Protein AF-A0A9W6WHJ9-F1 (afdb_monomer_lite)

Secondary structure (DSSP, 8-state):
-HHHHHH-TTTTTTEEE-S-TT-SEEEEEE-HHHHHHTT--SSBSSTT-HHHHHHHHT-GGGG--HHHHHHHHHHHHHHHHHHHTT---EE----GGG-SS-B---EEEE--TT--HHHHHHHHHHHHHHHHHHHTT--HHHHHHHHHHT--

Radius of gyration: 16.37 Å; chains: 1; bounding box: 39×31×46 Å

pLDDT: mean 91.71, std 6.38, range [57.44, 98.25]

Organism: Ambrosiozyma monospora (NCBI:txid43982)

Structure (mmCIF, N/CA/C/O backbone):
data_AF-A0A9W6WHJ9-F1
#
_entry.id   AF-A0A9W6WHJ9-F1
#
loop_
_atom_site.group_PDB
_atom_site.id
_atom_site.type_symbol
_atom_site.label_atom_id
_atom_site.label_alt_id
_atom_site.label_comp_id
_atom_site.label_asym_id
_atom_site.label_entity_id
_atom_site.label_seq_id
_atom_site.pdbx_PDB_ins_code
_atom_site.Cartn_x
_atom_site.Cartn_y
_atom_site.Cartn_z
_atom_site.occupancy
_atom_site.B_iso_or_equiv
_atom_site.auth_seq_id
_atom_site.auth_comp_id
_atom_site.auth_asym_id
_atom_site.auth_atom_id
_atom_site.pdbx_PDB_model_num
ATOM 1 N N . MET A 1 1 ? -13.186 -3.186 10.777 1.00 88.06 1 MET A N 1
ATOM 2 C CA . MET A 1 1 ? -12.048 -2.583 10.047 1.00 88.06 1 MET A CA 1
ATOM 3 C C . MET A 1 1 ? -12.433 -1.987 8.686 1.00 88.06 1 MET A C 1
ATOM 5 O O . MET A 1 1 ? -12.188 -0.806 8.503 1.00 88.06 1 MET A O 1
ATOM 9 N N . HIS A 1 2 ? -13.084 -2.717 7.762 1.00 93.19 2 HIS A N 1
ATOM 10 C CA . HIS A 1 2 ? -13.460 -2.212 6.417 1.00 93.19 2 HIS A CA 1
ATOM 11 C C . HIS A 1 2 ? -14.109 -0.812 6.402 1.00 93.19 2 HIS A C 1
ATOM 13 O O . HIS A 1 2 ? -13.680 0.063 5.652 1.00 93.19 2 HIS A O 1
ATOM 19 N N . LYS A 1 3 ? -15.105 -0.579 7.271 1.00 92.81 3 LYS A N 1
ATOM 20 C CA . LYS A 1 3 ? -15.788 0.722 7.393 1.00 92.81 3 LYS A CA 1
ATOM 21 C C . LYS A 1 3 ? -14.845 1.870 7.778 1.00 92.81 3 LYS A C 1
ATOM 23 O O . LYS A 1 3 ? -15.031 2.966 7.268 1.00 92.81 3 LYS A O 1
ATOM 28 N N . LEU A 1 4 ? -13.843 1.619 8.627 1.00 94.75 4 LEU A N 1
ATOM 29 C CA . LEU A 1 4 ? -12.874 2.638 9.054 1.00 94.75 4 LEU A CA 1
ATOM 30 C C . LEU A 1 4 ? -12.052 3.120 7.851 1.00 94.75 4 LEU A C 1
ATOM 32 O O . LEU A 1 4 ? -12.064 4.303 7.531 1.00 94.75 4 LEU A O 1
ATOM 36 N N . PHE A 1 5 ? -11.468 2.186 7.092 1.00 95.00 5 PHE A N 1
ATOM 37 C CA . PHE A 1 5 ? -10.713 2.514 5.877 1.00 95.00 5 PHE A CA 1
ATOM 38 C C . PHE A 1 5 ? -11.567 3.153 4.781 1.00 95.00 5 PHE A C 1
ATOM 40 O O . PHE A 1 5 ? -11.096 4.042 4.081 1.00 95.00 5 PHE A O 1
ATOM 47 N N . ARG A 1 6 ? -12.821 2.715 4.607 1.00 93.06 6 ARG A N 1
ATOM 48 C CA . ARG A 1 6 ? -13.711 3.276 3.577 1.00 93.06 6 ARG A CA 1
ATOM 49 C C . ARG A 1 6 ? -14.132 4.713 3.887 1.00 93.06 6 ARG A C 1
ATOM 51 O O . ARG A 1 6 ? -14.303 5.497 2.958 1.00 93.06 6 ARG A O 1
ATOM 58 N N . ASN A 1 7 ? -14.320 5.030 5.165 1.00 94.38 7 ASN A N 1
ATOM 59 C CA . ASN A 1 7 ? -14.850 6.318 5.603 1.00 94.38 7 ASN A CA 1
ATOM 60 C C . ASN A 1 7 ? -13.758 7.327 5.973 1.00 94.38 7 ASN A C 1
ATOM 62 O O . ASN A 1 7 ? -14.089 8.478 6.240 1.00 94.38 7 ASN A O 1
ATOM 66 N N . SER A 1 8 ? -12.488 6.916 5.980 1.00 95.62 8 SER A N 1
ATOM 67 C CA . SER A 1 8 ? -11.357 7.803 6.238 1.00 95.62 8 SER A CA 1
ATOM 68 C C . SER A 1 8 ? -11.222 8.875 5.141 1.00 95.62 8 SER A C 1
ATOM 70 O O . SER A 1 8 ? -10.987 8.541 3.972 1.00 95.62 8 SER A O 1
ATOM 72 N N . PRO A 1 9 ? -11.343 10.173 5.483 1.00 94.38 9 PRO A N 1
ATOM 73 C CA . PRO A 1 9 ? -11.167 11.254 4.517 1.00 94.38 9 PRO A CA 1
ATOM 74 C C . PRO A 1 9 ? -9.715 11.412 4.055 1.00 94.38 9 PRO A C 1
ATOM 76 O O . PRO A 1 9 ? -9.486 11.718 2.885 1.00 94.38 9 PRO A O 1
ATOM 79 N N . SER A 1 10 ? -8.747 11.181 4.948 1.00 95.31 10 SER A N 1
ATOM 80 C CA . SER A 1 10 ? -7.308 11.311 4.671 1.00 95.31 10 SER A CA 1
ATOM 81 C C . SER A 1 10 ? -6.832 10.271 3.653 1.00 95.31 10 SER A 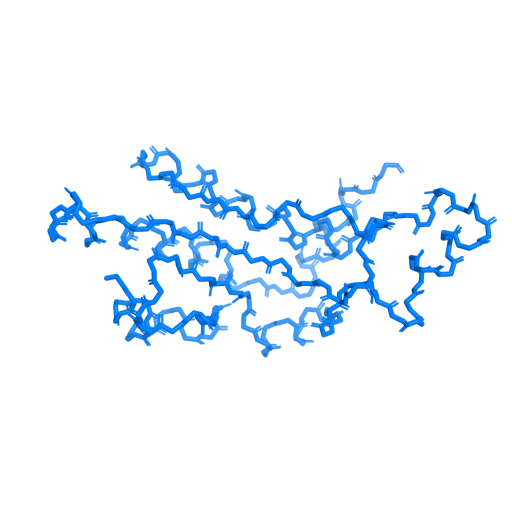C 1
ATOM 83 O O . SER A 1 10 ? -6.006 10.571 2.794 1.00 95.31 10 SER A O 1
ATOM 85 N N . LEU A 1 11 ? -7.414 9.068 3.675 1.00 96.00 11 LEU A N 1
ATOM 86 C CA . LEU A 1 11 ? -7.033 7.974 2.781 1.00 96.00 11 LEU A CA 1
ATOM 87 C C . LEU A 1 11 ? -7.702 8.023 1.403 1.00 96.00 11 LEU A C 1
ATOM 89 O O . LEU A 1 11 ? -7.210 7.380 0.472 1.00 96.00 11 LEU A O 1
ATOM 93 N N . LYS A 1 12 ? -8.792 8.788 1.239 1.00 93.12 12 LYS A N 1
ATOM 94 C CA . LYS A 1 12 ? -9.663 8.778 0.045 1.00 93.12 12 LYS A CA 1
ATOM 95 C C . LYS A 1 12 ? -8.903 8.921 -1.280 1.00 93.12 12 LYS A C 1
ATOM 97 O O . LYS A 1 12 ? -9.206 8.213 -2.243 1.00 93.12 12 LYS A O 1
ATOM 102 N N . ASN A 1 13 ? -7.916 9.815 -1.322 1.00 94.69 13 ASN A N 1
ATOM 103 C CA . ASN A 1 13 ? -7.137 10.115 -2.529 1.00 94.69 13 ASN A CA 1
ATOM 104 C C . ASN A 1 13 ? -5.789 9.377 -2.578 1.00 94.69 13 ASN A C 1
ATOM 106 O O . ASN A 1 13 ? -5.105 9.426 -3.595 1.00 94.69 13 ASN A O 1
ATOM 110 N N . LEU A 1 14 ? -5.414 8.683 -1.502 1.00 96.88 14 LEU A N 1
ATOM 111 C CA . LEU A 1 14 ? -4.129 7.996 -1.382 1.00 96.88 14 LEU A CA 1
ATOM 112 C C . LEU A 1 14 ? -4.256 6.514 -1.730 1.00 96.88 14 LEU A C 1
ATOM 114 O O . LEU A 1 14 ? -3.450 5.981 -2.492 1.00 96.88 14 LEU A O 1
ATOM 118 N N . VAL A 1 15 ? -5.300 5.853 -1.224 1.00 97.00 15 VAL A N 1
ATOM 119 C CA . VAL A 1 15 ? -5.518 4.414 -1.404 1.00 97.00 15 VAL A CA 1
ATOM 120 C C . VAL A 1 15 ? -6.968 4.076 -1.744 1.00 97.00 15 VAL A C 1
ATOM 122 O O . VAL A 1 15 ? -7.902 4.834 -1.495 1.00 97.00 15 VAL A O 1
ATOM 125 N N . LYS A 1 16 ? -7.172 2.892 -2.322 1.00 96.38 16 LYS A N 1
ATOM 126 C CA . LYS A 1 16 ? -8.477 2.311 -2.625 1.00 96.38 16 LYS A CA 1
ATOM 127 C C . LYS A 1 16 ? -8.585 0.917 -2.017 1.00 96.38 16 LYS A C 1
ATOM 129 O O . LYS A 1 16 ? -7.807 0.024 -2.348 1.00 96.38 16 LYS A O 1
ATOM 134 N N . LEU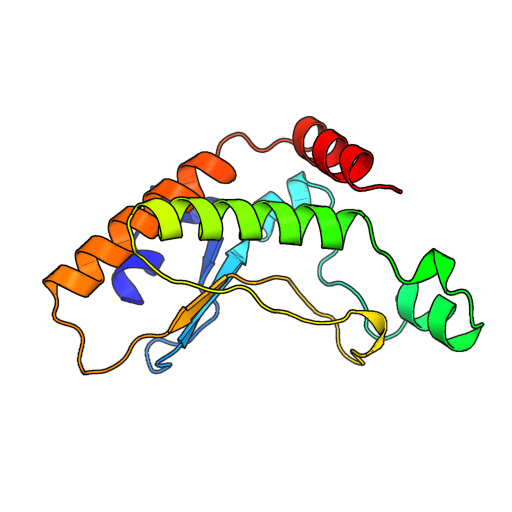 A 1 17 ? -9.612 0.721 -1.194 1.00 96.12 17 LEU A N 1
ATOM 135 C CA . LEU A 1 17 ? -10.017 -0.593 -0.696 1.00 96.12 17 LEU A CA 1
ATOM 136 C C . LEU A 1 17 ? -10.691 -1.400 -1.816 1.00 96.12 17 LEU A C 1
ATOM 138 O O . LEU A 1 17 ? -11.632 -0.918 -2.453 1.00 96.12 17 LEU A O 1
ATOM 142 N N . ARG A 1 18 ? -10.185 -2.609 -2.074 1.00 95.00 18 ARG A N 1
ATOM 143 C CA . ARG A 1 18 ? -10.652 -3.522 -3.134 1.00 95.00 18 ARG A CA 1
ATOM 144 C C . ARG A 1 18 ? -11.444 -4.716 -2.612 1.00 95.00 18 ARG A C 1
ATOM 146 O O . ARG A 1 18 ? -12.184 -5.316 -3.383 1.00 95.00 18 ARG A O 1
ATOM 153 N N . SER A 1 19 ? -11.284 -5.059 -1.341 1.00 93.75 19 SER A N 1
ATOM 154 C CA . SER A 1 19 ? -12.001 -6.160 -0.701 1.00 93.75 19 SER A CA 1
ATOM 155 C C . SER A 1 19 ? -13.459 -5.807 -0.396 1.00 93.75 19 SER A C 1
ATOM 157 O O . SER A 1 19 ? -13.813 -4.643 -0.182 1.00 93.75 19 SER A O 1
ATOM 159 N N . SER A 1 20 ? -14.309 -6.835 -0.372 1.00 92.19 20 SER A N 1
ATOM 160 C CA . SER A 1 20 ? -15.704 -6.727 0.058 1.00 92.19 20 SER A CA 1
ATOM 161 C C . SER A 1 20 ? -15.806 -6.705 1.585 1.00 92.19 20 SER A C 1
ATOM 163 O O . SER A 1 20 ? -14.928 -7.211 2.276 1.00 92.19 20 SER A O 1
ATOM 165 N N . ASP A 1 21 ? -16.910 -6.179 2.122 1.00 88.50 21 ASP A N 1
ATOM 166 C CA . ASP A 1 21 ? -17.120 -6.078 3.578 1.00 88.50 21 ASP A CA 1
ATOM 167 C C . ASP A 1 21 ? -17.214 -7.443 4.290 1.00 88.50 21 ASP A C 1
ATOM 169 O O . ASP A 1 21 ? -17.080 -7.505 5.511 1.00 88.50 21 ASP A O 1
ATOM 173 N N . TYR A 1 22 ? -17.415 -8.523 3.530 1.00 87.19 22 TYR A N 1
ATOM 174 C CA . TYR A 1 22 ? -17.461 -9.903 4.022 1.00 87.19 22 TYR A CA 1
ATOM 175 C C . TYR A 1 22 ? -16.093 -10.597 4.010 1.00 87.19 22 TYR A C 1
ATOM 177 O O . TYR A 1 22 ? -15.961 -11.696 4.543 1.00 87.19 22 TYR A O 1
ATOM 185 N N . SER A 1 23 ? -15.076 -9.989 3.394 1.00 91.50 23 SER A N 1
ATOM 186 C CA . SER A 1 23 ? -13.730 -10.554 3.371 1.00 91.50 23 SER A CA 1
ATOM 187 C C . SER A 1 23 ? -13.069 -10.406 4.747 1.00 91.50 23 SER A C 1
ATOM 189 O O . SER A 1 23 ? -13.061 -9.304 5.296 1.00 91.50 23 SER A O 1
ATOM 191 N N . PRO A 1 24 ? -12.438 -11.454 5.306 1.00 90.81 24 PRO A N 1
ATOM 192 C CA . PRO A 1 24 ? -11.598 -11.310 6.498 1.00 90.81 24 PRO A CA 1
ATOM 193 C C . PRO A 1 24 ? -10.263 -10.608 6.191 1.00 90.81 24 PRO A C 1
ATOM 195 O O . PRO A 1 24 ? -9.534 -10.222 7.106 1.00 90.81 24 PRO A O 1
ATOM 198 N N . VAL A 1 25 ? -9.939 -10.427 4.907 1.00 95.06 25 VAL A N 1
ATOM 199 C CA . VAL A 1 25 ? -8.698 -9.811 4.431 1.00 95.06 25 VAL A CA 1
ATOM 200 C C . VAL A 1 25 ? -9.010 -8.523 3.676 1.00 95.06 25 VAL A C 1
ATOM 202 O O . VAL A 1 25 ? -9.803 -8.524 2.729 1.00 95.06 25 VAL A O 1
ATOM 205 N N . LEU A 1 26 ? -8.383 -7.422 4.088 1.00 96.25 26 LEU A N 1
ATOM 206 C CA . LEU A 1 26 ? -8.482 -6.140 3.403 1.00 96.25 26 LEU A CA 1
ATOM 207 C C . LEU A 1 26 ? -7.369 -6.028 2.369 1.00 96.25 26 LEU A C 1
ATOM 209 O O . LEU A 1 26 ? -6.207 -6.262 2.691 1.00 96.25 26 LEU A O 1
ATOM 213 N N . HIS A 1 27 ? -7.727 -5.608 1.157 1.00 96.75 27 HIS A N 1
ATOM 214 C CA . HIS A 1 27 ? -6.772 -5.325 0.084 1.00 96.75 27 HIS A CA 1
ATOM 215 C C . HIS A 1 27 ? -6.801 -3.828 -0.229 1.00 96.75 27 HIS A C 1
ATOM 217 O O . HIS A 1 27 ? -7.814 -3.315 -0.715 1.00 96.75 27 HIS A O 1
ATOM 223 N N . LEU A 1 28 ? -5.704 -3.128 0.049 1.00 96.94 28 LEU A N 1
ATOM 224 C CA . LEU A 1 28 ? -5.529 -1.699 -0.203 1.00 96.94 28 LEU A CA 1
ATOM 225 C C . LEU A 1 28 ? -4.523 -1.495 -1.334 1.00 96.94 28 LEU A C 1
ATOM 227 O O . LEU A 1 28 ? -3.398 -1.978 -1.271 1.00 96.94 28 LEU A O 1
ATOM 231 N N . ARG A 1 29 ? -4.914 -0.747 -2.362 1.00 96.62 29 ARG A N 1
ATOM 232 C CA . ARG A 1 29 ? -4.029 -0.349 -3.468 1.00 96.62 29 ARG A CA 1
ATOM 233 C C . ARG A 1 29 ? -3.826 1.149 -3.455 1.00 96.62 29 ARG A C 1
ATOM 235 O O . ARG A 1 29 ? -4.737 1.859 -3.039 1.00 96.62 29 ARG A O 1
ATOM 242 N N . ILE A 1 30 ? -2.702 1.634 -3.975 1.00 96.81 30 ILE A N 1
ATOM 243 C CA . ILE A 1 30 ? -2.549 3.065 -4.264 1.00 96.81 30 ILE A CA 1
ATOM 244 C C . ILE A 1 30 ? -3.703 3.504 -5.176 1.00 96.81 30 ILE A C 1
ATOM 246 O O . ILE A 1 30 ? -4.086 2.785 -6.106 1.00 96.81 30 ILE A O 1
ATOM 250 N N . ASN A 1 31 ? -4.302 4.655 -4.873 1.00 96.06 31 ASN A N 1
ATOM 251 C CA . ASN A 1 31 ? -5.432 5.185 -5.625 1.00 96.06 31 ASN A CA 1
ATOM 252 C C . ASN A 1 31 ? -5.054 5.339 -7.110 1.00 96.06 31 ASN A C 1
ATOM 254 O O . ASN A 1 31 ? -3.958 5.781 -7.445 1.00 96.06 31 ASN A O 1
ATOM 258 N N . HIS A 1 32 ? -5.974 4.975 -8.005 1.00 94.81 32 HIS A N 1
ATOM 259 C CA . HIS A 1 32 ? -5.766 5.030 -9.451 1.00 94.81 32 HIS A CA 1
ATOM 260 C C . HIS A 1 32 ? -5.359 6.428 -9.952 1.00 94.81 32 HIS A C 1
ATOM 262 O O . HIS A 1 32 ? -4.520 6.544 -10.841 1.00 94.81 32 HIS A O 1
ATOM 268 N N . GLU A 1 33 ? -5.914 7.497 -9.380 1.00 95.00 33 GLU A N 1
ATOM 269 C CA . GLU A 1 33 ? -5.560 8.868 -9.757 1.00 95.00 33 GLU A CA 1
ATOM 270 C C . GLU A 1 33 ? -4.115 9.201 -9.387 1.00 95.00 33 GLU A C 1
ATOM 272 O O . GLU A 1 33 ? -3.385 9.739 -10.221 1.00 95.00 33 GLU A O 1
ATOM 277 N N . LEU A 1 34 ? -3.683 8.811 -8.184 1.00 95.75 34 LEU A N 1
ATOM 278 C CA . LEU A 1 34 ? -2.301 8.969 -7.740 1.00 95.75 34 LEU A CA 1
ATOM 279 C C . LEU A 1 34 ? -1.356 8.118 -8.600 1.00 95.75 34 LEU A C 1
ATOM 281 O O . LEU A 1 34 ? -0.355 8.624 -9.094 1.00 95.75 34 LEU A O 1
ATOM 285 N N . ARG A 1 35 ? -1.711 6.861 -8.898 1.00 96.31 35 ARG A N 1
ATOM 286 C CA . ARG A 1 35 ? -0.942 6.015 -9.832 1.00 96.31 35 ARG A CA 1
ATOM 287 C C . ARG A 1 35 ? -0.762 6.680 -11.198 1.00 96.31 35 ARG A C 1
ATOM 289 O O . ARG A 1 35 ? 0.340 6.670 -11.742 1.00 96.31 35 ARG A O 1
ATOM 296 N N . ARG A 1 36 ? -1.822 7.293 -11.734 1.00 95.31 36 ARG A N 1
ATOM 297 C CA . ARG A 1 36 ? -1.778 8.026 -13.005 1.00 95.31 36 ARG A CA 1
ATOM 298 C C . ARG A 1 36 ? -0.860 9.249 -12.923 1.00 95.31 36 ARG A C 1
ATOM 300 O O . ARG A 1 36 ? -0.091 9.478 -13.849 1.00 95.31 36 ARG A O 1
ATOM 307 N N . GLN A 1 37 ? -0.898 10.006 -11.824 1.00 95.38 37 GLN A N 1
ATOM 308 C CA . GLN A 1 37 ? 0.012 11.141 -11.593 1.00 95.38 37 GLN A CA 1
ATOM 309 C C . GLN A 1 37 ? 1.484 10.708 -11.516 1.00 95.38 37 GLN A C 1
ATOM 311 O O . GLN A 1 37 ? 2.367 11.436 -11.963 1.00 95.38 37 GLN A O 1
ATOM 316 N N . LEU A 1 38 ? 1.742 9.509 -10.994 1.00 94.44 38 LEU A N 1
ATOM 317 C CA . LEU A 1 38 ? 3.068 8.891 -10.929 1.00 94.44 38 LEU A CA 1
ATOM 318 C C . LEU A 1 38 ? 3.466 8.163 -12.226 1.00 94.44 38 LEU A C 1
ATOM 320 O O . LEU A 1 38 ? 4.527 7.546 -12.282 1.00 94.44 38 LEU A O 1
ATOM 324 N N . ASN A 1 39 ? 2.643 8.240 -13.278 1.00 94.31 39 ASN A N 1
ATOM 325 C CA . ASN A 1 39 ? 2.877 7.581 -14.563 1.00 94.31 39 ASN A CA 1
ATOM 326 C C . ASN A 1 39 ? 3.105 6.057 -14.427 1.00 94.31 39 ASN A C 1
ATOM 328 O O . ASN A 1 39 ? 3.962 5.472 -15.102 1.00 94.31 39 ASN A O 1
ATOM 332 N N . LEU A 1 40 ? 2.369 5.412 -13.517 1.00 93.25 40 LEU A N 1
ATOM 333 C CA . LEU A 1 40 ? 2.396 3.961 -13.322 1.00 93.25 40 LEU A CA 1
ATOM 334 C C . LEU A 1 40 ? 1.455 3.262 -14.314 1.00 93.25 40 LEU A C 1
ATOM 336 O O . LEU A 1 40 ? 0.406 3.818 -14.647 1.00 93.25 40 LEU A O 1
ATOM 340 N N . PRO A 1 41 ? 1.784 2.039 -14.769 1.00 91.44 41 PRO A N 1
ATOM 341 C CA . PRO A 1 41 ? 0.877 1.259 -15.608 1.00 91.44 41 PRO A CA 1
ATOM 342 C C . PRO A 1 41 ? -0.383 0.847 -14.827 1.00 91.44 41 PRO A C 1
ATOM 344 O O . PRO A 1 41 ? -0.390 0.848 -13.597 1.00 91.44 41 PRO A O 1
ATOM 347 N N . GLU A 1 42 ? -1.458 0.449 -15.510 1.00 88.56 42 GLU A N 1
ATOM 348 C CA . GLU A 1 42 ? -2.672 -0.055 -14.837 1.00 88.56 42 GLU A CA 1
ATOM 349 C C . GLU A 1 42 ? -2.412 -1.345 -14.043 1.00 88.56 42 GLU A C 1
ATOM 351 O O . GLU A 1 42 ? -2.989 -1.562 -12.977 1.00 88.56 42 GLU A O 1
ATOM 356 N N . GLY A 1 43 ? -1.485 -2.162 -14.536 1.00 89.50 43 GLY A N 1
ATOM 357 C CA . GLY A 1 43 ? -0.932 -3.327 -13.869 1.00 89.50 43 GLY A CA 1
ATOM 358 C C . GLY A 1 43 ? 0.394 -3.717 -14.506 1.00 89.50 43 GLY A C 1
ATOM 359 O O . GLY A 1 43 ? 0.724 -3.281 -15.608 1.00 89.50 43 GLY A O 1
ATOM 360 N N . TYR A 1 44 ? 1.163 -4.520 -13.791 1.00 90.19 44 TYR A N 1
ATOM 361 C CA . TYR A 1 44 ? 2.453 -5.023 -14.236 1.00 90.19 44 TYR A CA 1
ATOM 362 C C . TYR A 1 44 ? 2.283 -6.441 -14.777 1.00 90.19 44 TYR A C 1
ATOM 364 O O . TYR A 1 44 ? 1.533 -7.228 -14.207 1.00 90.19 44 TYR A O 1
ATOM 372 N N . GLY A 1 45 ? 3.010 -6.800 -15.834 1.00 86.12 45 GLY A N 1
ATOM 373 C CA . GLY A 1 45 ? 2.969 -8.160 -16.383 1.00 86.12 45 GLY A CA 1
ATOM 374 C C . GLY A 1 45 ? 1.720 -8.442 -17.226 1.00 86.12 45 GLY A C 1
ATOM 375 O O . GLY A 1 45 ? 1.060 -7.526 -17.717 1.00 86.12 45 GLY A O 1
ATOM 376 N N . GLY A 1 46 ? 1.416 -9.725 -17.432 1.00 82.25 46 GLY A N 1
ATOM 377 C CA . GLY A 1 46 ? 0.304 -10.178 -18.271 1.00 82.25 46 GLY A CA 1
ATOM 378 C C . GLY A 1 46 ? 0.574 -10.156 -19.787 1.00 82.25 46 GLY A C 1
ATOM 379 O O . GLY A 1 46 ? 1.694 -9.849 -20.227 1.00 82.25 46 GLY A O 1
ATOM 380 N N . PRO A 1 47 ? -0.439 -10.507 -20.608 1.00 78.94 47 PRO A N 1
ATOM 381 C CA . PRO A 1 47 ? -0.305 -10.609 -22.060 1.00 78.94 47 PRO A CA 1
ATOM 382 C C . PRO A 1 47 ? 0.185 -9.305 -22.703 1.00 78.94 47 PRO A C 1
ATOM 384 O O . PRO A 1 47 ? -0.406 -8.247 -22.520 1.00 78.94 47 PRO A O 1
ATOM 387 N N . GLY A 1 48 ? 1.273 -9.383 -23.473 1.00 77.56 48 GLY A N 1
ATOM 388 C CA . GLY A 1 48 ? 1.852 -8.237 -24.186 1.00 77.56 48 GLY A CA 1
ATOM 389 C C . GLY A 1 48 ? 2.800 -7.349 -23.368 1.00 77.56 48 GLY A C 1
ATOM 390 O O . GLY A 1 48 ? 3.415 -6.452 -23.948 1.00 77.56 48 GLY A O 1
ATOM 391 N N . SER A 1 49 ? 2.971 -7.610 -22.068 1.00 82.88 49 SER A N 1
ATOM 392 C CA . SER A 1 49 ? 3.914 -6.872 -21.217 1.00 82.88 49 SER A CA 1
ATOM 393 C C . SER A 1 49 ? 5.377 -7.073 -21.626 1.00 82.88 49 SER A C 1
ATOM 395 O O . SER A 1 49 ? 5.733 -8.078 -22.247 1.00 82.88 49 SER A O 1
ATOM 397 N N . LYS A 1 50 ? 6.241 -6.116 -21.254 1.00 81.88 50 LYS A N 1
ATOM 398 C CA . LYS A 1 50 ? 7.693 -6.210 -21.483 1.00 81.88 50 LYS A CA 1
ATOM 399 C C . LYS A 1 50 ? 8.284 -7.456 -20.826 1.00 81.88 50 LYS A C 1
ATOM 401 O O . LYS A 1 50 ? 8.951 -8.221 -21.504 1.00 81.88 50 LYS A O 1
ATOM 406 N N . VAL A 1 51 ? 7.915 -7.728 -19.574 1.00 83.00 51 VAL A N 1
ATOM 407 C CA . VAL A 1 51 ? 8.392 -8.907 -18.834 1.00 83.00 51 VAL A CA 1
ATOM 408 C C . VAL A 1 51 ? 7.977 -10.221 -19.494 1.00 83.00 51 VAL A C 1
ATOM 410 O O . VAL A 1 51 ? 8.789 -11.133 -19.593 1.00 83.00 51 VAL A O 1
ATOM 413 N N . LEU A 1 52 ? 6.756 -10.327 -20.036 1.00 81.81 52 LEU A N 1
ATOM 414 C CA . LEU A 1 52 ? 6.364 -11.529 -20.783 1.00 81.81 52 LEU A CA 1
ATOM 415 C C . LEU A 1 52 ? 7.187 -11.707 -22.067 1.00 81.81 52 LEU A C 1
ATOM 417 O O . LEU A 1 52 ? 7.480 -12.835 -22.460 1.00 81.81 52 LEU A O 1
ATOM 421 N N . LYS A 1 53 ? 7.541 -10.609 -22.744 1.00 84.44 53 LYS A N 1
ATOM 422 C CA . LYS A 1 53 ? 8.433 -10.668 -23.907 1.00 84.44 53 LYS A CA 1
ATOM 423 C C . LYS A 1 53 ? 9.841 -11.076 -23.479 1.00 84.44 53 LYS A C 1
ATOM 425 O O . LYS A 1 53 ? 10.368 -11.999 -24.085 1.00 84.44 53 LYS A O 1
ATOM 430 N N . ALA A 1 54 ? 10.393 -10.471 -22.434 1.00 84.62 54 ALA A N 1
ATOM 431 C CA . ALA A 1 54 ? 11.700 -10.811 -21.880 1.00 84.62 54 ALA A CA 1
ATOM 432 C C . ALA A 1 54 ? 11.802 -12.301 -21.522 1.00 84.62 54 ALA A C 1
ATOM 434 O O . ALA A 1 54 ? 12.703 -12.985 -21.991 1.00 84.62 54 ALA A O 1
ATOM 435 N N . LEU A 1 55 ? 10.803 -12.835 -20.811 1.00 83.31 55 LEU A N 1
ATOM 436 C CA . LEU A 1 55 ? 10.686 -14.260 -20.482 1.00 83.31 55 LEU A CA 1
ATOM 437 C C . LEU A 1 55 ? 10.727 -15.174 -21.708 1.00 83.31 55 LEU A C 1
ATOM 439 O O . LEU A 1 55 ? 11.400 -16.198 -21.700 1.00 83.31 55 LEU A O 1
ATOM 443 N N . LYS A 1 56 ? 9.993 -14.819 -22.769 1.00 84.19 56 LYS A N 1
ATOM 444 C CA . LYS A 1 56 ? 9.954 -15.619 -24.002 1.00 84.19 56 LYS A CA 1
ATOM 445 C C . LYS A 1 56 ? 11.291 -15.642 -24.741 1.00 84.19 56 LYS A C 1
ATOM 447 O O . LYS A 1 56 ? 11.539 -16.601 -25.463 1.00 84.19 56 LYS A O 1
ATOM 452 N N . HIS A 1 57 ? 12.104 -14.598 -24.590 1.00 86.06 57 HIS A N 1
ATOM 453 C CA . HIS A 1 57 ? 13.403 -14.471 -25.253 1.00 86.06 57 HIS A CA 1
ATOM 454 C C . HIS A 1 57 ? 14.587 -14.794 -24.322 1.00 86.06 57 HIS A C 1
ATOM 456 O O . HIS A 1 57 ? 15.716 -14.842 -24.794 1.00 86.06 57 HIS A O 1
ATOM 462 N N . GLY A 1 58 ? 14.343 -15.055 -23.031 1.00 82.56 58 GLY A N 1
ATOM 463 C CA . GLY A 1 58 ? 15.382 -15.360 -22.041 1.00 82.56 58 GLY A CA 1
ATOM 464 C C . GLY A 1 58 ? 16.233 -14.157 -21.617 1.00 82.56 58 GLY A C 1
ATOM 465 O O . GLY A 1 58 ? 17.373 -14.348 -21.212 1.00 82.56 58 GLY A O 1
ATOM 466 N N . HIS A 1 59 ? 15.713 -12.932 -21.735 1.00 85.69 59 HIS A N 1
ATOM 467 C CA . HIS A 1 59 ? 16.415 -11.701 -21.343 1.00 85.69 59 HIS A CA 1
ATOM 468 C C . HIS A 1 59 ? 16.205 -11.430 -19.847 1.00 85.69 59 HIS A C 1
ATOM 470 O O . HIS A 1 59 ? 15.256 -10.746 -19.455 1.00 85.69 59 HIS A O 1
ATOM 476 N N . GLU A 1 60 ? 17.045 -12.018 -18.998 1.00 81.31 60 GLU A N 1
ATOM 477 C CA . GLU A 1 60 ? 16.897 -11.938 -17.538 1.00 81.31 60 GLU A CA 1
ATOM 478 C C . GLU A 1 60 ? 17.065 -10.513 -16.993 1.00 81.31 60 GLU A C 1
ATOM 480 O O . GLU A 1 60 ? 16.410 -10.133 -16.022 1.00 81.31 60 GLU A O 1
ATOM 485 N N . GLU A 1 61 ? 17.877 -9.687 -17.653 1.00 79.25 61 GLU A N 1
ATOM 486 C CA . GLU A 1 61 ? 18.071 -8.273 -17.330 1.00 79.25 61 GLU A CA 1
ATOM 487 C C . GLU A 1 61 ? 16.768 -7.459 -17.408 1.00 79.25 61 GLU A C 1
ATOM 489 O O . GLU A 1 61 ? 16.588 -6.488 -16.675 1.00 79.25 61 GLU A O 1
ATOM 494 N N . GLU A 1 62 ? 15.814 -7.892 -18.235 1.00 80.62 62 GLU A N 1
ATOM 495 C CA . GLU A 1 62 ? 14.513 -7.245 -18.412 1.00 80.62 62 GLU A CA 1
ATOM 496 C C . GLU A 1 62 ? 13.424 -7.804 -17.468 1.00 80.62 62 GLU A C 1
ATOM 498 O O . GLU A 1 62 ? 12.251 -7.429 -17.572 1.00 80.62 62 GLU A O 1
ATOM 503 N N . TYR A 1 63 ? 13.767 -8.701 -16.532 1.00 79.88 63 TYR A N 1
ATOM 504 C CA . TYR A 1 63 ? 12.803 -9.238 -15.556 1.00 79.88 63 TYR A CA 1
ATOM 505 C C . TYR A 1 63 ? 12.438 -8.233 -14.462 1.00 79.88 63 TYR A C 1
ATOM 507 O O . TYR A 1 63 ? 11.412 -8.396 -13.789 1.00 79.88 63 T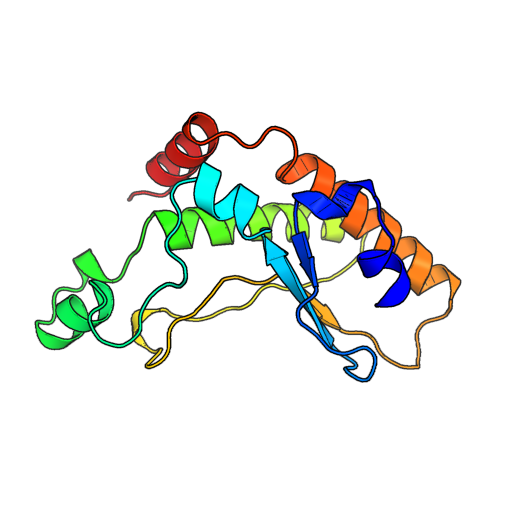YR A O 1
ATOM 515 N N . PHE A 1 64 ? 13.268 -7.208 -14.276 1.00 81.31 64 PHE A N 1
ATOM 516 C CA . PHE A 1 64 ? 13.107 -6.205 -13.237 1.00 81.31 64 PHE A CA 1
ATOM 517 C C . PHE A 1 64 ? 12.414 -4.962 -13.792 1.00 81.31 64 PHE A C 1
ATOM 519 O O . PHE A 1 64 ? 12.878 -4.327 -14.733 1.00 81.31 64 PHE A O 1
ATOM 526 N N . ASP A 1 65 ? 11.288 -4.600 -13.180 1.00 87.62 65 ASP A N 1
ATOM 527 C CA . ASP A 1 65 ? 10.563 -3.374 -13.501 1.00 87.62 65 ASP A CA 1
ATOM 528 C C . ASP A 1 65 ? 10.801 -2.349 -12.385 1.00 87.62 65 ASP A C 1
ATOM 530 O O . ASP A 1 65 ? 10.375 -2.531 -11.242 1.00 87.62 65 ASP A O 1
ATOM 534 N N . GLU A 1 66 ? 11.504 -1.265 -12.715 1.00 89.56 66 GLU A N 1
ATOM 535 C CA . GLU A 1 66 ? 11.869 -0.198 -11.774 1.00 89.56 66 GLU A CA 1
ATOM 536 C C . GLU A 1 66 ? 10.647 0.422 -11.086 1.00 89.56 66 GLU A C 1
ATOM 538 O O . GLU A 1 66 ? 10.682 0.724 -9.891 1.00 89.56 66 GLU A O 1
ATOM 543 N N . LYS A 1 67 ? 9.535 0.580 -11.816 1.00 92.00 67 LYS A N 1
ATOM 544 C CA . LYS A 1 67 ? 8.304 1.170 -11.278 1.00 92.00 67 LYS A CA 1
ATOM 545 C C . LYS A 1 67 ? 7.612 0.204 -10.327 1.00 92.00 67 LYS A C 1
ATOM 547 O O . LYS A 1 67 ? 7.160 0.632 -9.265 1.00 92.00 67 LYS A O 1
ATOM 552 N N . LEU A 1 68 ? 7.576 -1.088 -10.664 1.00 91.94 68 LEU A N 1
ATOM 553 C CA . LEU A 1 68 ? 7.086 -2.127 -9.756 1.00 91.94 68 LEU A CA 1
ATOM 554 C C . LEU A 1 68 ? 7.910 -2.148 -8.465 1.00 91.94 68 LEU A C 1
ATOM 556 O O . LEU A 1 68 ? 7.339 -2.244 -7.375 1.00 91.94 68 LEU A O 1
ATOM 560 N N . ASN A 1 69 ? 9.235 -2.071 -8.582 1.00 91.56 69 ASN A N 1
ATOM 561 C CA . ASN A 1 69 ? 10.146 -2.096 -7.442 1.00 91.56 69 ASN A CA 1
ATOM 562 C C . ASN A 1 69 ? 9.957 -0.864 -6.553 1.00 91.56 69 ASN A C 1
ATOM 564 O O . ASN A 1 69 ? 9.767 -1.011 -5.346 1.00 91.56 69 ASN A O 1
ATOM 568 N N . ALA A 1 70 ? 9.918 0.333 -7.143 1.00 93.88 70 ALA A N 1
ATOM 569 C CA . ALA A 1 70 ? 9.674 1.580 -6.424 1.00 93.88 70 ALA A CA 1
ATOM 570 C C . ALA A 1 70 ? 8.307 1.590 -5.728 1.00 93.88 70 ALA A C 1
ATOM 572 O O . ALA A 1 70 ? 8.204 1.973 -4.563 1.00 93.88 70 ALA A O 1
ATOM 573 N N . GLU A 1 71 ? 7.257 1.113 -6.401 1.00 94.75 71 GLU A N 1
ATOM 574 C CA . GLU A 1 71 ? 5.936 0.998 -5.791 1.00 94.75 71 GLU A CA 1
ATOM 575 C C . GLU A 1 71 ? 5.939 0.011 -4.612 1.00 94.75 71 GLU A C 1
ATOM 577 O O . GLU A 1 71 ? 5.455 0.343 -3.530 1.00 94.75 71 GLU A O 1
ATOM 582 N N . ASN A 1 72 ? 6.535 -1.175 -4.773 1.00 94.50 72 ASN A N 1
ATOM 583 C CA . ASN A 1 72 ? 6.672 -2.139 -3.677 1.00 94.50 72 ASN A CA 1
ATOM 584 C C . ASN A 1 72 ? 7.491 -1.587 -2.507 1.00 94.50 72 ASN A C 1
ATOM 586 O O . ASN A 1 72 ? 7.164 -1.877 -1.358 1.00 94.50 72 ASN A O 1
ATOM 590 N N . TYR A 1 73 ? 8.534 -0.809 -2.788 1.00 95.44 73 TYR A N 1
ATOM 591 C CA . TYR A 1 73 ? 9.370 -0.176 -1.776 1.00 95.44 73 TYR A CA 1
ATOM 592 C C . TYR A 1 73 ? 8.589 0.861 -0.958 1.00 95.44 73 TYR A C 1
ATOM 594 O O . TYR A 1 73 ? 8.682 0.878 0.266 1.00 95.44 73 TYR A O 1
ATOM 602 N N . ILE A 1 74 ? 7.749 1.674 -1.601 1.00 96.31 74 ILE A N 1
ATOM 603 C CA . ILE A 1 74 ? 6.873 2.622 -0.896 1.00 96.31 74 ILE A CA 1
ATOM 604 C C . ILE A 1 74 ? 5.873 1.877 -0.002 1.00 96.31 74 ILE A C 1
ATOM 606 O O . ILE A 1 74 ? 5.701 2.240 1.159 1.00 96.31 74 ILE A O 1
ATOM 610 N N . LEU A 1 75 ? 5.254 0.799 -0.500 1.00 96.88 75 LEU A N 1
ATOM 611 C CA . LEU A 1 75 ? 4.371 -0.027 0.332 1.00 96.88 75 LEU A CA 1
ATOM 612 C C . LEU A 1 75 ? 5.129 -0.705 1.482 1.00 96.88 75 LEU A C 1
ATOM 614 O O . LEU A 1 75 ? 4.565 -0.887 2.557 1.00 96.88 75 LEU A O 1
ATOM 618 N N . GLN A 1 76 ? 6.400 -1.063 1.278 1.00 96.88 76 GLN A N 1
ATOM 619 C CA . GLN A 1 76 ? 7.250 -1.602 2.336 1.00 96.88 76 GLN A CA 1
ATOM 620 C C . GLN A 1 76 ? 7.494 -0.568 3.439 1.00 96.88 76 GLN A C 1
ATOM 622 O O . GLN A 1 76 ? 7.365 -0.926 4.602 1.00 96.88 76 GLN A O 1
ATOM 627 N N . LYS A 1 77 ? 7.728 0.708 3.106 1.00 97.19 77 LYS A N 1
ATOM 628 C CA . LYS A 1 77 ? 7.861 1.771 4.119 1.00 97.19 77 LYS A CA 1
ATOM 629 C C . LYS A 1 77 ? 6.627 1.897 5.010 1.00 97.19 77 LYS A C 1
ATOM 631 O O . LYS A 1 77 ? 6.766 1.983 6.223 1.00 97.19 77 LYS A O 1
ATOM 636 N N . VAL A 1 78 ? 5.429 1.813 4.425 1.00 98.00 78 VAL A N 1
ATOM 637 C CA . VAL A 1 78 ? 4.169 1.808 5.192 1.00 98.00 78 VAL A CA 1
ATOM 638 C C . VAL A 1 78 ? 4.117 0.628 6.172 1.00 98.00 78 VAL A C 1
ATOM 640 O O . VAL A 1 78 ? 3.669 0.782 7.310 1.00 98.00 78 VAL A O 1
ATOM 643 N N . ILE A 1 79 ? 4.576 -0.556 5.748 1.00 98.00 79 ILE A N 1
ATOM 644 C CA . ILE A 1 79 ? 4.657 -1.744 6.612 1.00 98.00 79 ILE A CA 1
ATOM 645 C C . ILE A 1 79 ? 5.677 -1.525 7.729 1.00 98.00 79 ILE A C 1
ATOM 647 O O . ILE A 1 79 ? 5.365 -1.801 8.884 1.00 98.00 79 ILE A O 1
ATOM 651 N N . ASP A 1 80 ? 6.869 -1.035 7.394 1.00 98.00 80 ASP A N 1
ATOM 652 C CA . ASP A 1 80 ? 7.962 -0.837 8.346 1.00 98.00 80 ASP A CA 1
ATOM 653 C C . ASP A 1 80 ? 7.569 0.177 9.428 1.00 98.00 80 ASP A C 1
ATOM 655 O O . ASP A 1 80 ? 7.815 -0.046 10.611 1.00 98.00 80 ASP A O 1
ATOM 659 N N . GLU A 1 81 ? 6.883 1.253 9.047 1.00 97.94 81 GLU A N 1
ATOM 660 C CA . GLU A 1 81 ? 6.372 2.260 9.975 1.00 97.94 81 GLU A CA 1
ATOM 661 C C . GLU A 1 81 ? 5.229 1.726 10.852 1.00 97.94 81 GLU A C 1
ATOM 663 O O . GLU A 1 81 ? 5.228 1.915 12.070 1.00 97.94 81 GLU A O 1
ATOM 668 N N . SER A 1 82 ? 4.302 0.953 10.275 1.00 97.88 82 SER A N 1
ATOM 669 C CA . SER A 1 82 ? 3.255 0.273 11.056 1.00 97.88 82 SER A CA 1
ATOM 670 C C . SER A 1 82 ? 3.855 -0.706 12.077 1.00 97.88 82 SER A C 1
ATOM 672 O O . SER A 1 82 ? 3.398 -0.798 13.222 1.00 97.88 82 SER A O 1
ATOM 674 N N . LEU A 1 83 ? 4.925 -1.405 11.683 1.00 97.69 83 LEU A N 1
ATOM 675 C CA . LEU A 1 83 ? 5.629 -2.374 12.515 1.00 97.69 83 LEU A CA 1
ATOM 676 C C . LEU A 1 83 ? 6.333 -1.718 13.710 1.00 97.69 83 LEU A C 1
ATOM 678 O O . LEU A 1 83 ? 6.371 -2.326 14.781 1.00 97.69 83 LEU A O 1
ATOM 682 N N . GLN A 1 84 ? 6.828 -0.481 13.581 1.00 97.19 84 GLN A N 1
ATOM 683 C CA . GLN A 1 84 ? 7.401 0.271 14.712 1.00 97.19 84 GLN A CA 1
ATOM 684 C C . GLN A 1 84 ? 6.381 0.471 15.842 1.00 97.19 84 GLN A C 1
ATOM 686 O O . GLN A 1 84 ? 6.733 0.412 17.020 1.00 97.19 84 GLN A O 1
ATOM 691 N N . SER A 1 85 ? 5.101 0.605 15.489 1.00 97.19 85 SER A N 1
ATOM 692 C CA . SER A 1 85 ? 3.973 0.657 16.429 1.00 97.19 85 SER A CA 1
ATOM 693 C C . SER A 1 85 ? 3.389 -0.727 16.754 1.00 97.19 85 SER A C 1
ATOM 695 O O . SER A 1 85 ? 2.284 -0.837 17.279 1.00 97.19 85 SER A O 1
ATOM 697 N N . LYS A 1 86 ? 4.126 -1.807 16.465 1.00 96.75 86 LYS A N 1
ATOM 698 C CA . LYS A 1 86 ? 3.744 -3.209 16.721 1.00 96.75 86 LYS A CA 1
ATOM 699 C C . LYS A 1 86 ? 2.488 -3.671 15.971 1.00 96.75 86 LYS A C 1
ATOM 701 O O . LYS A 1 86 ? 1.865 -4.654 16.36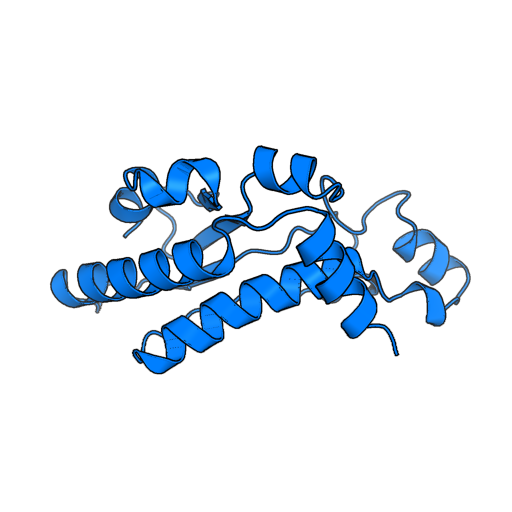8 1.00 96.75 86 LYS A O 1
ATOM 706 N N . VAL A 1 87 ? 2.132 -3.010 14.869 1.00 97.19 87 VAL A N 1
ATOM 707 C CA . VAL A 1 87 ? 1.033 -3.425 13.988 1.00 97.19 87 VAL A CA 1
ATOM 708 C C . VAL A 1 87 ? 1.619 -4.114 12.761 1.00 97.19 87 VAL A C 1
ATOM 710 O O . VAL A 1 87 ? 2.215 -3.481 11.893 1.00 97.19 87 VAL A O 1
ATOM 713 N N . LEU A 1 88 ? 1.454 -5.436 12.686 1.00 96.12 88 LEU A N 1
ATOM 714 C CA . LEU A 1 88 ? 1.980 -6.236 11.584 1.00 96.12 88 LEU A CA 1
ATOM 715 C C . LEU A 1 88 ? 0.958 -6.347 10.447 1.00 96.12 88 LEU A C 1
ATOM 717 O O . LEU A 1 88 ? -0.082 -6.991 10.579 1.00 96.12 88 LEU A O 1
ATOM 721 N N . ILE A 1 89 ? 1.302 -5.763 9.304 1.00 96.94 89 ILE A N 1
ATOM 722 C CA . ILE A 1 89 ? 0.589 -5.899 8.030 1.00 96.94 89 ILE A CA 1
ATOM 723 C C . ILE A 1 89 ? 1.538 -6.442 6.963 1.00 96.94 89 ILE A C 1
ATOM 725 O O . ILE A 1 89 ? 2.743 -6.561 7.186 1.00 96.94 89 ILE A O 1
ATOM 729 N N . THR A 1 90 ? 1.015 -6.812 5.796 1.00 97.00 90 THR A N 1
ATOM 730 C CA . THR A 1 90 ? 1.858 -7.310 4.706 1.00 97.00 90 THR A CA 1
ATOM 731 C C . THR A 1 90 ? 1.520 -6.654 3.377 1.00 97.00 90 THR A C 1
ATOM 733 O O . THR A 1 90 ? 0.569 -5.887 3.270 1.00 97.00 90 THR A O 1
ATOM 736 N N . ARG A 1 91 ? 2.322 -6.940 2.354 1.00 95.06 91 ARG A N 1
ATOM 737 C CA . ARG A 1 91 ? 2.059 -6.565 0.963 1.00 95.06 91 ARG A CA 1
ATOM 738 C C . ARG A 1 91 ? 1.998 -7.811 0.101 1.00 95.06 91 ARG A C 1
ATOM 740 O O . ARG A 1 91 ? 2.542 -8.854 0.464 1.00 95.06 91 ARG A O 1
ATOM 747 N N . SER A 1 92 ? 1.394 -7.698 -1.072 1.00 92.31 92 SER A N 1
ATOM 748 C CA . SER A 1 92 ? 1.484 -8.732 -2.097 1.00 92.31 92 SER A CA 1
ATOM 749 C C . SER A 1 92 ? 2.947 -9.009 -2.463 1.00 92.31 92 SER A C 1
ATOM 751 O O . SER A 1 92 ? 3.673 -8.096 -2.857 1.00 92.31 92 SER A O 1
ATOM 753 N N . LYS A 1 93 ? 3.367 -10.273 -2.373 1.00 85.88 93 LYS A N 1
ATOM 754 C CA . LYS A 1 93 ? 4.718 -10.739 -2.723 1.00 85.88 93 LYS A CA 1
ATOM 755 C C . LYS A 1 93 ? 4.666 -11.543 -4.020 1.00 85.88 93 LYS A C 1
ATOM 757 O O . LYS A 1 93 ? 4.787 -12.762 -4.000 1.00 85.88 93 LYS A O 1
ATOM 762 N N . ARG A 1 94 ? 4.393 -10.862 -5.132 1.00 84.06 94 ARG A N 1
ATOM 763 C CA . ARG A 1 94 ? 4.302 -11.500 -6.451 1.00 84.06 94 ARG A CA 1
ATOM 764 C C . ARG A 1 94 ? 5.609 -11.327 -7.204 1.00 84.06 94 ARG A C 1
ATOM 766 O O . ARG A 1 94 ? 6.152 -10.224 -7.244 1.00 84.06 94 ARG A O 1
ATOM 773 N N . VAL A 1 95 ? 6.098 -12.415 -7.784 1.00 81.75 95 VAL A N 1
ATOM 774 C CA . VAL A 1 95 ? 7.294 -12.414 -8.626 1.00 81.75 95 VAL A CA 1
ATOM 775 C C . VAL A 1 95 ? 6.826 -12.240 -10.059 1.00 81.75 95 VAL A C 1
ATOM 777 O O . VAL A 1 95 ? 6.250 -13.159 -10.625 1.00 81.75 95 VAL A O 1
ATOM 780 N N . LEU A 1 96 ? 7.031 -11.051 -10.628 1.00 82.31 96 LEU A N 1
ATOM 781 C CA . LEU A 1 96 ? 6.353 -10.630 -11.857 1.00 82.31 96 LEU A CA 1
ATOM 782 C C . LEU A 1 96 ? 6.500 -11.620 -13.020 1.00 82.31 96 LEU A C 1
ATOM 784 O O . LEU A 1 96 ? 5.547 -11.855 -13.755 1.00 82.31 96 LEU A O 1
ATOM 788 N N . HIS A 1 97 ? 7.677 -12.223 -13.165 1.00 79.50 97 HIS A N 1
ATOM 789 C CA . HIS A 1 97 ? 7.974 -13.153 -14.247 1.00 79.50 97 HIS A CA 1
ATOM 790 C C . HIS A 1 97 ? 7.404 -14.575 -14.034 1.00 79.50 97 HIS A C 1
ATOM 792 O O . HIS A 1 97 ? 7.449 -15.406 -14.934 1.00 79.50 97 HIS A O 1
ATOM 798 N N . HIS A 1 98 ? 6.818 -14.861 -12.870 1.00 82.19 98 HIS A N 1
ATOM 799 C CA . HIS A 1 98 ? 6.031 -16.076 -12.626 1.00 82.19 98 HIS A CA 1
ATOM 800 C C . HIS A 1 98 ? 4.520 -15.844 -12.793 1.00 82.19 98 HIS A C 1
ATOM 802 O O . HIS A 1 98 ? 3.732 -16.779 -12.661 1.00 82.19 98 HIS A O 1
ATOM 808 N N . GLU A 1 99 ? 4.096 -14.612 -13.082 1.00 81.88 99 GLU A N 1
ATOM 809 C CA . GLU A 1 99 ? 2.686 -14.231 -13.126 1.00 81.88 99 GLU A CA 1
ATOM 810 C C . GLU A 1 99 ? 2.176 -14.175 -14.571 1.00 81.88 99 GLU A C 1
ATOM 812 O O . GLU A 1 99 ? 2.673 -13.429 -15.415 1.00 81.88 99 GLU A O 1
ATOM 817 N N . LEU A 1 100 ? 1.121 -14.942 -14.855 1.00 77.88 100 LEU A N 1
ATOM 818 C CA . LEU A 1 100 ? 0.453 -14.935 -16.163 1.00 77.88 100 LEU A CA 1
ATOM 819 C C . LEU A 1 100 ? -0.534 -13.771 -16.318 1.00 77.88 100 LEU A C 1
ATOM 821 O O . LEU A 1 100 ? -0.887 -13.396 -17.437 1.00 77.88 100 LEU A O 1
ATOM 825 N N . LEU A 1 101 ? -1.000 -13.214 -15.199 1.00 84.94 101 LEU A N 1
ATOM 826 C CA . LEU A 1 101 ? -1.997 -12.151 -15.155 1.00 84.94 101 LEU A CA 1
ATOM 827 C C . LEU A 1 101 ? -1.365 -10.830 -14.715 1.00 84.94 101 LEU A C 1
ATOM 829 O O . LEU A 1 101 ? -0.414 -10.845 -13.933 1.00 84.94 101 LEU A O 1
ATOM 833 N N . PRO A 1 102 ? -1.913 -9.684 -15.154 1.00 86.88 102 PRO A N 1
ATOM 834 C CA . PRO A 1 102 ? -1.489 -8.394 -14.642 1.00 86.88 102 PRO A CA 1
ATOM 835 C C . PRO A 1 102 ? -1.610 -8.328 -13.118 1.00 86.88 102 PRO A C 1
ATOM 837 O O . PRO A 1 102 ? -2.657 -8.634 -12.537 1.00 86.88 102 PRO A O 1
ATOM 840 N N . VAL A 1 103 ? -0.542 -7.891 -12.464 1.00 89.75 103 VAL A N 1
ATOM 841 C CA . VAL A 1 103 ? -0.467 -7.746 -11.014 1.00 89.75 103 VAL A CA 1
ATOM 842 C C . VAL A 1 103 ? -0.382 -6.281 -10.624 1.00 89.75 103 VAL A C 1
ATOM 844 O O . VAL A 1 103 ? 0.206 -5.464 -11.323 1.00 89.75 103 VAL A O 1
ATOM 847 N N . VAL A 1 104 ? -0.977 -5.940 -9.486 1.00 93.44 104 VAL A N 1
ATOM 848 C CA . VAL A 1 104 ? -0.887 -4.602 -8.899 1.00 93.44 104 VAL A CA 1
ATOM 849 C C . VAL A 1 104 ? -0.483 -4.777 -7.441 1.00 93.44 104 VAL A C 1
ATOM 851 O O . VAL A 1 104 ? -1.172 -5.532 -6.746 1.00 93.44 104 VAL A O 1
ATOM 854 N N . PRO A 1 105 ? 0.596 -4.123 -6.978 1.00 94.94 105 PRO A N 1
ATOM 855 C CA . PRO A 1 105 ? 0.989 -4.161 -5.580 1.00 94.94 105 PRO A CA 1
ATOM 856 C C . PRO A 1 105 ? -0.135 -3.683 -4.663 1.00 94.94 105 PRO A C 1
ATOM 858 O O . PRO A 1 105 ? -0.829 -2.703 -4.944 1.00 94.94 105 PRO A O 1
ATOM 861 N N . GLU A 1 106 ? -0.323 -4.390 -3.558 1.00 96.25 106 GLU A N 1
ATOM 862 C CA . GLU A 1 106 ? -1.353 -4.081 -2.573 1.00 96.25 106 GLU A CA 1
ATOM 863 C C . GLU A 1 106 ? -0.857 -4.343 -1.157 1.00 96.25 106 GLU A C 1
ATOM 865 O O . GLU A 1 106 ? -0.094 -5.279 -0.923 1.00 96.25 106 GLU A O 1
ATOM 870 N N . ILE A 1 107 ? -1.314 -3.521 -0.216 1.00 97.62 107 ILE A N 1
ATOM 871 C CA . ILE A 1 107 ? -1.229 -3.791 1.216 1.00 97.62 107 ILE A CA 1
ATOM 872 C C . ILE A 1 107 ? -2.365 -4.747 1.573 1.00 97.62 107 ILE A C 1
ATOM 874 O O . ILE A 1 107 ? -3.516 -4.559 1.171 1.00 97.62 107 ILE A O 1
ATOM 878 N N . ILE A 1 108 ? -2.024 -5.773 2.338 1.00 97.38 108 ILE A N 1
ATOM 879 C CA . ILE A 1 108 ? -2.906 -6.8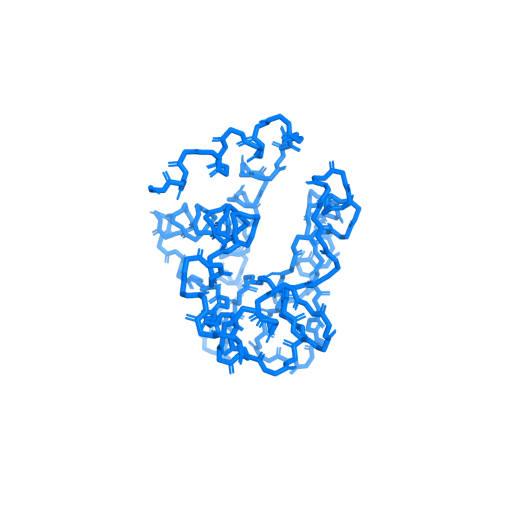41 2.775 1.00 97.38 108 ILE A CA 1
ATOM 880 C C . ILE A 1 108 ? -2.972 -6.789 4.299 1.00 97.38 108 ILE A C 1
ATOM 882 O O . ILE A 1 108 ? -1.953 -6.890 4.988 1.00 97.38 108 ILE A O 1
ATOM 886 N N . ILE A 1 109 ? -4.185 -6.635 4.822 1.00 96.69 109 ILE A N 1
ATOM 887 C CA . ILE A 1 109 ? -4.445 -6.582 6.262 1.00 96.69 109 ILE A CA 1
ATOM 888 C C . ILE A 1 109 ? -5.344 -7.756 6.616 1.00 96.69 109 ILE A C 1
ATOM 890 O O . ILE A 1 109 ? -6.474 -7.854 6.137 1.00 96.69 109 ILE A O 1
ATOM 894 N N . HIS A 1 110 ? -4.844 -8.646 7.465 1.00 94.62 110 HIS A N 1
ATOM 895 C CA . HIS A 1 110 ? -5.609 -9.783 7.953 1.00 94.62 110 HIS A CA 1
ATOM 896 C C . HIS A 1 110 ? -6.358 -9.391 9.220 1.00 94.62 110 HIS A C 1
ATOM 898 O O . HIS A 1 110 ? -5.771 -8.874 10.167 1.00 94.62 110 HIS A O 1
ATOM 904 N N . THR A 1 111 ? -7.657 -9.664 9.246 1.00 90.12 111 THR A N 1
ATOM 905 C CA . THR A 1 111 ? -8.487 -9.488 10.436 1.00 90.12 111 THR A CA 1
ATOM 906 C C . THR A 1 111 ? -9.074 -10.828 10.833 1.00 90.12 111 THR A C 1
ATOM 908 O O . THR A 1 111 ? -9.456 -11.628 9.980 1.00 90.12 111 THR A O 1
ATOM 911 N N . ASN A 1 112 ? -9.122 -11.094 12.133 1.00 88.69 112 ASN A N 1
ATOM 912 C CA . ASN A 1 112 ? -9.750 -12.282 12.689 1.00 88.69 112 ASN A CA 1
ATOM 913 C C . ASN A 1 112 ? -10.793 -11.872 13.740 1.00 88.69 112 ASN A C 1
ATOM 915 O O . ASN A 1 112 ? -10.838 -10.718 14.169 1.00 88.69 112 ASN A O 1
ATOM 919 N N . ALA A 1 113 ? -11.638 -12.821 14.142 1.00 85.88 113 ALA A N 1
ATOM 920 C CA . ALA A 1 113 ? -12.676 -12.594 15.147 1.00 85.88 113 ALA A CA 1
ATOM 921 C C . ALA A 1 113 ? -12.130 -12.432 16.580 1.00 85.88 113 ALA A C 1
ATOM 923 O O . ALA A 1 113 ? -12.885 -12.070 17.475 1.00 85.88 113 ALA A O 1
ATOM 924 N N . GLY A 1 114 ? -10.843 -12.714 16.803 1.00 90.00 114 GLY A N 1
ATOM 925 C CA . GLY A 1 114 ? -10.197 -12.609 18.110 1.00 90.00 114 GLY A CA 1
ATOM 926 C C . GLY A 1 114 ? -9.803 -11.184 18.497 1.00 90.00 114 GLY A C 1
ATOM 927 O O . GLY A 1 114 ? -9.511 -10.951 19.664 1.00 90.00 114 GLY A O 1
ATOM 928 N N . PHE A 1 115 ? -9.806 -10.234 17.557 1.00 91.44 115 PHE A N 1
ATOM 929 C CA . PHE A 1 115 ? -9.466 -8.845 17.854 1.00 91.44 115 PHE A CA 1
ATOM 930 C C . PHE A 1 115 ? -10.623 -8.092 18.509 1.00 91.44 115 PHE A C 1
ATOM 932 O O . PHE A 1 115 ? -11.752 -8.064 18.010 1.00 91.44 115 PHE A O 1
ATOM 939 N N . SER A 1 116 ? -10.308 -7.399 19.597 1.00 95.56 116 SER A N 1
ATOM 940 C CA . SER A 1 116 ? -11.196 -6.431 20.224 1.00 95.56 116 SER A CA 1
ATOM 941 C C . SER A 1 116 ? -11.403 -5.202 19.333 1.00 95.56 116 SER A C 1
ATOM 943 O O . SER A 1 116 ? -10.598 -4.865 18.459 1.00 95.56 116 SER A O 1
ATOM 945 N N . LYS A 1 117 ? -12.491 -4.469 19.586 1.00 94.19 117 LYS A N 1
ATOM 946 C CA . LYS A 1 117 ? -12.782 -3.217 18.877 1.00 94.19 117 LYS A CA 1
ATOM 947 C C . LYS A 1 117 ? -11.651 -2.189 19.036 1.00 94.19 117 LYS A C 1
ATOM 949 O O . LYS A 1 117 ? -11.277 -1.565 18.049 1.00 94.19 117 LYS A O 1
ATOM 954 N N . SER A 1 118 ? -11.087 -2.066 20.238 1.00 96.00 118 SER A N 1
ATOM 955 C CA . SER A 1 118 ? -9.976 -1.155 20.535 1.00 96.00 118 SER A CA 1
ATOM 956 C C . SER A 1 118 ? -8.701 -1.506 19.770 1.00 96.00 118 SER A C 1
ATOM 958 O O . SER A 1 118 ? -8.034 -0.608 19.268 1.00 96.00 118 SER A O 1
ATOM 960 N N . GLU A 1 119 ? -8.376 -2.793 19.617 1.00 95.75 119 GLU A N 1
ATOM 961 C CA . GLU A 1 119 ? -7.216 -3.219 18.818 1.00 95.75 119 GLU A CA 1
ATOM 962 C C . GLU A 1 119 ? -7.414 -2.908 17.333 1.00 95.75 119 GLU A C 1
ATOM 964 O O . GLU A 1 119 ? -6.485 -2.464 16.664 1.00 95.75 119 GLU A O 1
ATOM 969 N N . ILE A 1 120 ? -8.635 -3.088 16.818 1.00 95.62 120 ILE A N 1
ATOM 970 C CA . ILE A 1 120 ? -8.969 -2.753 15.428 1.00 95.62 120 ILE A CA 1
ATOM 971 C C . ILE A 1 120 ? -8.856 -1.244 15.181 1.00 95.62 120 ILE A C 1
ATOM 973 O O . ILE A 1 120 ? -8.358 -0.840 14.131 1.00 95.62 120 ILE A O 1
ATOM 977 N N . GLU A 1 121 ? -9.341 -0.421 16.111 1.00 96.50 121 GLU A N 1
ATOM 978 C CA . GLU A 1 121 ? -9.268 1.041 16.021 1.00 96.50 121 GLU A CA 1
ATOM 979 C C . GLU A 1 121 ? -7.821 1.537 16.116 1.00 96.50 121 GLU A C 1
ATOM 981 O O . GLU A 1 121 ? -7.411 2.352 15.293 1.00 96.50 121 GLU A O 1
ATOM 986 N N . TYR A 1 122 ? -7.027 0.974 17.032 1.00 97.25 122 TYR A N 1
ATOM 987 C CA . TYR A 1 122 ? -5.599 1.270 17.154 1.00 97.25 122 TYR A CA 1
ATOM 988 C C . TYR A 1 122 ? -4.811 0.876 15.898 1.00 97.25 122 TYR A C 1
ATOM 990 O O . TYR A 1 122 ? -4.067 1.683 15.339 1.00 97.25 122 TYR A O 1
ATOM 998 N N . ALA A 1 123 ? -5.007 -0.353 15.407 1.00 97.38 123 ALA A N 1
ATOM 999 C CA . ALA A 1 123 ? -4.355 -0.814 14.188 1.00 97.38 123 ALA A CA 1
ATOM 1000 C C . ALA A 1 123 ? -4.731 0.071 12.995 1.00 97.38 123 ALA A C 1
ATOM 1002 O O . ALA A 1 123 ? -3.870 0.430 12.197 1.00 97.38 123 ALA A O 1
ATOM 1003 N N . PHE A 1 124 ? -6.002 0.466 12.892 1.00 97.44 124 PHE A N 1
ATOM 1004 C CA . PHE A 1 124 ? -6.446 1.403 11.868 1.00 97.44 124 PHE A CA 1
ATOM 1005 C C . PHE A 1 124 ? -5.727 2.754 11.968 1.00 97.44 124 PHE A C 1
ATOM 1007 O O . PHE A 1 124 ? -5.199 3.191 10.952 1.00 97.44 124 PHE A O 1
ATOM 1014 N N . SER A 1 125 ? -5.653 3.382 13.148 1.00 98.06 125 SER A N 1
ATOM 1015 C CA . SER A 1 125 ? -5.002 4.695 13.286 1.00 98.06 125 SER A CA 1
ATOM 1016 C C . SER A 1 125 ? -3.513 4.654 12.941 1.00 98.06 125 SER A C 1
ATOM 1018 O O . SER A 1 125 ? -3.007 5.568 12.299 1.00 98.06 125 SER A O 1
ATOM 1020 N N . VAL A 1 126 ? -2.820 3.574 13.320 1.00 98.25 126 VAL A N 1
ATOM 1021 C CA . VAL A 1 126 ? -1.399 3.377 12.991 1.00 98.25 126 VAL A CA 1
ATOM 1022 C C . VAL A 1 126 ? -1.207 3.230 11.481 1.00 98.25 126 VAL A C 1
ATOM 1024 O O . VAL A 1 126 ? -0.370 3.909 10.894 1.00 98.25 126 VAL A O 1
ATOM 1027 N N . ILE A 1 127 ? -1.997 2.362 10.841 1.00 98.12 127 ILE A N 1
ATOM 1028 C CA . ILE A 1 127 ? -1.881 2.110 9.399 1.00 98.12 127 ILE A CA 1
ATOM 1029 C C . ILE A 1 127 ? -2.285 3.357 8.602 1.00 98.12 127 ILE A C 1
ATOM 1031 O O . ILE A 1 127 ? -1.671 3.663 7.585 1.00 98.12 127 ILE A O 1
ATOM 1035 N N . GLU A 1 128 ? -3.317 4.079 9.043 1.00 98.12 128 GLU A N 1
ATOM 1036 C CA . GLU A 1 128 ? -3.745 5.334 8.428 1.00 98.12 128 GLU A CA 1
ATOM 1037 C C . GLU A 1 128 ? -2.623 6.374 8.449 1.00 98.12 128 GLU A C 1
ATOM 1039 O O . GLU A 1 128 ? -2.301 6.913 7.390 1.00 98.12 128 GLU A O 1
ATOM 1044 N N . ALA A 1 129 ? -2.005 6.605 9.611 1.00 98.00 129 ALA A N 1
ATOM 1045 C CA . ALA A 1 129 ? -0.885 7.531 9.750 1.00 98.00 129 ALA A CA 1
ATOM 1046 C C . ALA A 1 129 ? 0.281 7.141 8.830 1.00 98.00 129 ALA A C 1
ATOM 1048 O O . ALA A 1 129 ? 0.692 7.946 8.000 1.00 98.00 129 ALA A O 1
ATOM 1049 N N . ALA A 1 130 ? 0.702 5.872 8.856 1.00 98.19 130 ALA A N 1
ATOM 1050 C CA . ALA A 1 130 ? 1.793 5.387 8.012 1.00 98.19 130 ALA A CA 1
ATOM 1051 C C . ALA A 1 130 ? 1.504 5.548 6.507 1.00 98.19 130 ALA A C 1
ATOM 1053 O O . ALA A 1 130 ? 2.392 5.881 5.719 1.00 98.19 130 ALA A O 1
ATOM 1054 N N . ILE A 1 131 ? 0.258 5.328 6.067 1.00 98.12 131 ILE A N 1
ATOM 1055 C CA . ILE A 1 131 ? -0.129 5.568 4.669 1.00 98.12 131 ILE A CA 1
ATOM 1056 C C . ILE A 1 131 ? -0.053 7.061 4.338 1.00 98.12 131 ILE A C 1
ATOM 1058 O O . ILE A 1 131 ? 0.457 7.425 3.276 1.00 98.12 131 ILE A O 1
ATOM 1062 N N . VAL A 1 132 ? -0.576 7.918 5.217 1.00 97.81 132 VAL A N 1
ATOM 1063 C CA . VAL A 1 132 ? -0.567 9.371 5.026 1.00 97.81 132 VAL A CA 1
ATOM 1064 C C . VAL A 1 132 ? 0.865 9.884 4.938 1.00 97.81 132 VAL A C 1
ATOM 1066 O O . VAL A 1 132 ? 1.174 10.584 3.975 1.00 97.81 132 VAL A O 1
ATOM 1069 N N . ASP A 1 133 ? 1.747 9.479 5.842 1.00 97.12 133 ASP A N 1
ATOM 1070 C CA . ASP A 1 133 ? 3.117 9.988 5.917 1.00 97.12 133 ASP 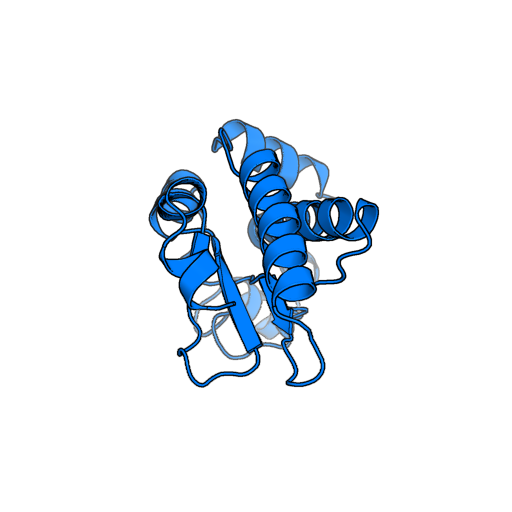A CA 1
ATOM 1071 C C . ASP A 1 133 ? 3.964 9.576 4.703 1.00 97.12 133 ASP A C 1
ATOM 1073 O O . ASP A 1 133 ? 4.772 10.362 4.203 1.00 97.12 133 ASP A O 1
ATOM 1077 N N . ASN A 1 134 ? 3.723 8.385 4.146 1.00 96.62 134 ASN A N 1
ATOM 1078 C CA . ASN A 1 134 ? 4.486 7.885 2.999 1.00 96.62 134 ASN A CA 1
ATOM 1079 C C . ASN A 1 134 ? 3.902 8.260 1.628 1.00 96.62 134 ASN A C 1
ATOM 1081 O O . ASN A 1 134 ? 4.651 8.330 0.650 1.00 96.62 134 ASN A O 1
ATOM 1085 N N . LEU A 1 135 ? 2.584 8.468 1.513 1.00 96.00 135 LEU A N 1
ATOM 1086 C CA . LEU A 1 135 ? 1.933 8.761 0.226 1.00 96.00 135 LEU A CA 1
ATOM 1087 C C . LEU A 1 135 ? 1.561 10.235 0.043 1.00 96.00 135 LEU A C 1
ATOM 1089 O O . LEU A 1 135 ? 1.410 10.687 -1.097 1.00 96.00 135 LEU A O 1
ATOM 1093 N N . THR A 1 136 ? 1.422 11.010 1.119 1.00 95.06 136 THR A N 1
ATOM 1094 C CA . THR A 1 136 ? 1.084 12.434 1.005 1.00 95.06 136 THR A CA 1
ATOM 1095 C C . THR A 1 136 ? 2.250 13.216 0.409 1.00 95.06 136 THR A C 1
ATOM 1097 O O . THR A 1 136 ? 3.397 13.109 0.833 1.00 95.06 136 THR A O 1
ATOM 1100 N N . GLY A 1 137 ? 1.966 14.032 -0.609 1.00 89.69 137 GLY A N 1
ATOM 1101 C CA . GLY A 1 137 ? 2.996 14.834 -1.277 1.00 89.69 137 GLY A CA 1
ATOM 1102 C C . GLY A 1 137 ? 4.011 14.006 -2.078 1.00 89.69 137 GLY A C 1
ATOM 1103 O O . GLY A 1 137 ? 5.094 14.516 -2.403 1.00 89.69 137 GLY A O 1
ATOM 1104 N N . LEU A 1 138 ? 3.681 12.747 -2.390 1.00 93.19 138 LEU A N 1
ATOM 1105 C CA . LEU A 1 138 ? 4.423 11.925 -3.336 1.00 93.19 138 LEU A CA 1
ATOM 1106 C C . LEU A 1 138 ? 4.199 12.472 -4.752 1.00 93.19 138 LEU A C 1
ATOM 1108 O O . LEU A 1 138 ? 3.099 12.415 -5.296 1.00 93.19 138 LEU A O 1
ATOM 1112 N N . SER A 1 139 ? 5.254 13.032 -5.340 1.00 94.00 139 SER A N 1
ATOM 1113 C CA . SER A 1 139 ? 5.255 13.553 -6.707 1.00 94.00 139 SER A CA 1
ATOM 1114 C C . SER A 1 139 ? 6.007 12.614 -7.646 1.00 94.00 139 SER A C 1
ATOM 1116 O O . SER A 1 139 ? 6.831 11.811 -7.206 1.00 94.00 139 SER A O 1
ATOM 1118 N N . LEU A 1 140 ? 5.791 12.769 -8.955 1.00 93.44 140 LEU A N 1
ATOM 1119 C CA . LEU A 1 140 ? 6.523 12.019 -9.979 1.00 93.44 140 LEU A CA 1
ATOM 1120 C C . LEU A 1 140 ? 8.048 12.155 -9.826 1.00 93.44 140 LEU A C 1
ATOM 1122 O O . LEU A 1 140 ? 8.773 11.182 -9.988 1.00 93.44 140 LEU A O 1
ATOM 1126 N N . GLN A 1 141 ? 8.541 13.346 -9.470 1.00 94.00 141 GLN A N 1
ATOM 1127 C CA . GLN A 1 141 ? 9.972 13.585 -9.261 1.00 94.00 141 GLN A CA 1
ATOM 1128 C C . GLN A 1 141 ? 10.525 12.756 -8.097 1.00 94.00 141 GLN A C 1
ATOM 1130 O O . GLN A 1 141 ? 11.524 12.062 -8.269 1.00 94.00 141 GLN A O 1
ATOM 1135 N N . LYS A 1 142 ? 9.850 12.779 -6.938 1.00 93.25 142 LYS A N 1
ATOM 1136 C CA . LYS A 1 142 ? 10.240 11.970 -5.772 1.00 93.25 142 LYS A CA 1
ATOM 1137 C C . LYS A 1 142 ? 10.162 10.477 -6.081 1.00 93.25 142 LYS A C 1
ATOM 1139 O O . LYS A 1 142 ? 11.047 9.721 -5.699 1.00 93.25 142 LYS A O 1
ATOM 1144 N N . PHE A 1 143 ? 9.121 10.056 -6.796 1.00 94.12 143 PHE A N 1
ATOM 1145 C CA . PHE A 1 143 ? 8.962 8.664 -7.202 1.00 94.12 143 PHE A CA 1
ATOM 1146 C C . PHE A 1 143 ? 10.101 8.204 -8.122 1.00 94.12 143 PHE A C 1
ATOM 1148 O O . PHE A 1 143 ? 10.696 7.160 -7.877 1.00 94.12 143 PHE A O 1
ATOM 1155 N N . ASN A 1 144 ? 10.465 9.003 -9.127 1.00 93.19 144 ASN A N 1
ATOM 1156 C CA . ASN A 1 144 ? 11.574 8.680 -10.027 1.00 93.19 144 ASN A CA 1
ATOM 1157 C C . ASN A 1 144 ? 12.924 8.652 -9.295 1.00 93.19 144 ASN A C 1
ATOM 1159 O O . ASN A 1 144 ? 13.759 7.810 -9.598 1.00 93.19 144 ASN A O 1
ATOM 1163 N N . GLN A 1 145 ? 13.139 9.526 -8.305 1.00 92.75 145 GLN A N 1
ATOM 1164 C CA . GLN A 1 145 ? 14.335 9.465 -7.453 1.00 92.75 145 GLN A CA 1
ATOM 1165 C C . GLN A 1 145 ? 14.422 8.136 -6.692 1.00 92.75 145 GLN A C 1
ATOM 1167 O O . GLN A 1 145 ? 15.492 7.535 -6.642 1.00 92.75 145 GLN A O 1
ATOM 1172 N N . ILE A 1 146 ? 13.297 7.661 -6.143 1.00 92.69 146 ILE A N 1
ATOM 1173 C CA . ILE A 1 146 ? 13.219 6.346 -5.494 1.00 92.69 146 ILE A CA 1
ATOM 1174 C C . ILE A 1 146 ? 13.530 5.242 -6.508 1.00 92.69 146 ILE A C 1
ATOM 1176 O O . ILE A 1 146 ? 14.390 4.413 -6.235 1.00 92.69 146 ILE A O 1
ATOM 1180 N N . ALA A 1 147 ? 12.881 5.247 -7.675 1.00 90.94 147 ALA A N 1
ATOM 1181 C CA . ALA A 1 147 ? 13.099 4.237 -8.711 1.00 90.94 147 ALA A CA 1
ATOM 1182 C C . ALA A 1 147 ? 14.575 4.147 -9.128 1.00 90.94 147 ALA A C 1
ATOM 1184 O O . ALA A 1 147 ? 15.158 3.070 -9.061 1.00 90.94 147 ALA A O 1
ATOM 1185 N N . ASN A 1 148 ? 15.205 5.289 -9.412 1.00 89.44 148 ASN A N 1
ATOM 1186 C CA . ASN A 1 148 ? 16.612 5.356 -9.808 1.00 89.44 148 ASN A CA 1
ATOM 1187 C C . ASN A 1 148 ? 17.568 4.865 -8.706 1.00 89.44 148 ASN A C 1
ATOM 1189 O O . ASN A 1 148 ? 18.624 4.318 -9.009 1.00 89.44 148 ASN A O 1
ATOM 1193 N N . SER A 1 149 ? 17.214 5.053 -7.428 1.00 89.56 149 SER A N 1
ATOM 1194 C CA . SER A 1 149 ? 18.020 4.573 -6.293 1.00 89.56 149 SER A CA 1
ATOM 1195 C C . SER A 1 149 ? 17.973 3.054 -6.090 1.00 89.56 149 SER A C 1
ATOM 1197 O O . SER A 1 149 ? 18.779 2.517 -5.336 1.00 89.56 149 SER A O 1
ATOM 1199 N N . LEU A 1 150 ? 17.018 2.375 -6.733 1.00 84.56 150 LEU A N 1
ATOM 1200 C CA . LEU A 1 150 ? 16.796 0.930 -6.633 1.00 84.56 150 LEU A CA 1
ATOM 1201 C C . LEU A 1 150 ? 17.330 0.163 -7.853 1.00 84.56 150 LEU A C 1
ATOM 1203 O O . LEU A 1 150 ? 17.213 -1.061 -7.897 1.00 84.56 150 LEU A O 1
ATOM 1207 N N . THR A 1 151 ? 17.878 0.869 -8.841 1.00 74.50 151 THR A N 1
ATOM 1208 C CA . THR A 1 151 ? 18.576 0.285 -9.991 1.00 74.50 151 THR A CA 1
ATOM 1209 C C . THR A 1 151 ? 19.979 -0.145 -9.567 1.00 74.50 151 THR A C 1
ATOM 1211 O O . THR A 1 151 ? 20.711 0.656 -8.983 1.00 74.50 151 THR A O 1
ATOM 1214 N N . PHE A 1 152 ? 20.324 -1.404 -9.840 1.00 57.44 152 PHE A N 1
ATOM 1215 C CA . PHE A 1 152 ? 21.635 -2.002 -9.574 1.00 57.44 152 PHE A CA 1
ATOM 1216 C C . PHE A 1 152 ? 22.466 -2.069 -10.852 1.00 57.44 152 PHE A C 1
ATOM 1218 O O . PHE A 1 152 ? 21.861 -2.325 -11.918 1.00 57.44 152 PHE A O 1
#

Foldseek 3Di:
DVVLCVPDPLCPQQWDWDDDPPDLKTKIAGHPVLCVQLVHDPFAAAPPHQLQVCLVVVVPVSQDDLLQVLRVVLVVQLQVQLVVVVQHWDKDPDRRNVDNHTHGIIIMDGHDPPDDPVNVVVSSVSSSVSSSVSRPPDGNVNSVVSSVVPDD

Sequence (152 aa):
MHKLFRNSPSLKNLVKLRSSDYSPVLHLRINHELRRQLNLPEGYGGPGSKVLKALKHGHEEEYFDEKLNAENYILQKVIDESLQSKVLITRSKRVLHHELLPVVPEIIIHTNAGFSKSEIEYAFSVIEAAIVDNLTGLSLQKFNQIANSLTF